Protein AF-A0A956WUL8-F1 (afdb_monomer_lite)

pLDDT: mean 89.71, std 8.53, range [56.84, 97.56]

Secondary structure (DSSP, 8-state):
-----B-TTSSSSSS-B----EE-TTT--EEE-GGGGS-S-HHHHHTSSS--PPPPEESSSTTTT-SSTTPPPEETT---TT--SSEESPP-

Foldseek 3Di:
DPDDWDDPVNPRPDRTDDDDWDADPPVRFKTDQCVLVDDDPVVVVVVDDPPPDFDKAAPVDRVQPRDSNRDGIDGHVDDDPNPHPDIPVPDD

Sequence (92 aa):
VVALSGDPEETCFGRPHLHLEIRDYPGRGWKYNPINLIDADWDNLALVGSFRSGFERDLDDPRKWQQLDDQPPAVTGGPILNNFANPWPRSR

Radius of gyration: 15.7 Å; chains: 1; bounding box: 34×29×41 Å

Structure (mmCIF, N/CA/C/O backbone):
data_AF-A0A956WUL8-F1
#
_entry.id   AF-A0A956WUL8-F1
#
loop_
_atom_site.group_PDB
_atom_site.id
_atom_site.type_symbol
_atom_site.label_atom_id
_atom_site.label_alt_id
_atom_site.label_comp_id
_atom_site.label_asym_id
_atom_site.label_entity_id
_atom_site.label_seq_id
_atom_site.pdbx_PDB_ins_code
_atom_site.Cartn_x
_atom_site.Cartn_y
_atom_site.Cartn_z
_atom_site.occupancy
_atom_site.B_iso_or_equiv
_atom_site.auth_seq_id
_atom_site.auth_comp_id
_atom_site.auth_asym_id
_atom_site.auth_atom_id
_atom_site.pdbx_PDB_model_num
ATOM 1 N N . VAL A 1 1 ? 9.409 -5.750 -21.688 1.00 86.88 1 VAL A N 1
ATOM 2 C CA . VAL A 1 1 ? 9.983 -4.809 -20.694 1.00 86.88 1 VAL A CA 1
ATOM 3 C C . VAL A 1 1 ? 9.419 -3.427 -20.984 1.00 86.88 1 VAL A C 1
ATOM 5 O O . VAL A 1 1 ? 9.394 -3.072 -22.155 1.00 86.88 1 VAL A O 1
ATOM 8 N N . VAL A 1 2 ? 8.925 -2.701 -19.973 1.00 93.25 2 VAL A N 1
ATOM 9 C CA . VAL A 1 2 ? 8.322 -1.356 -20.145 1.00 93.25 2 VAL A CA 1
ATOM 10 C C . VAL A 1 2 ? 9.161 -0.225 -19.537 1.00 93.25 2 VAL A C 1
ATOM 12 O O . VAL A 1 2 ? 9.025 0.913 -19.964 1.00 93.25 2 VAL A O 1
ATOM 15 N N . ALA A 1 3 ? 10.030 -0.538 -18.570 1.00 92.56 3 ALA A N 1
ATOM 16 C CA . ALA A 1 3 ? 10.972 0.377 -17.925 1.00 92.56 3 ALA A CA 1
ATOM 17 C C . ALA A 1 3 ? 11.972 -0.418 -17.057 1.00 92.56 3 ALA A C 1
ATOM 19 O O . ALA A 1 3 ? 11.859 -1.644 -16.947 1.00 92.56 3 ALA A O 1
ATOM 20 N N . LEU A 1 4 ? 12.913 0.291 -16.428 1.00 91.31 4 LEU A N 1
ATOM 21 C CA . LEU A 1 4 ? 13.789 -0.206 -15.362 1.00 91.31 4 LEU A CA 1
ATOM 22 C C . LEU A 1 4 ? 13.367 0.410 -14.016 1.00 91.31 4 LEU A C 1
ATOM 24 O O . LEU A 1 4 ? 12.832 1.519 -13.992 1.00 91.31 4 LEU A O 1
ATOM 28 N N . SER A 1 5 ? 13.607 -0.295 -12.906 1.00 90.69 5 SER A N 1
ATOM 29 C CA . SER A 1 5 ? 13.477 0.275 -11.556 1.00 90.69 5 SER A CA 1
ATOM 30 C C . SER A 1 5 ? 14.507 1.384 -11.330 1.00 90.69 5 SER A C 1
ATOM 32 O O . SER A 1 5 ? 15.568 1.375 -11.956 1.00 90.69 5 SER A O 1
ATOM 34 N N . GLY A 1 6 ? 14.223 2.307 -10.412 1.00 90.81 6 GLY A N 1
ATOM 35 C CA . GLY A 1 6 ? 15.086 3.456 -10.144 1.00 90.81 6 GLY A CA 1
ATOM 36 C C . GLY A 1 6 ? 15.287 3.724 -8.659 1.00 90.81 6 GLY A C 1
ATOM 37 O O . GLY A 1 6 ? 14.713 3.055 -7.801 1.00 90.81 6 GLY A O 1
ATOM 38 N N . ASP A 1 7 ? 16.110 4.728 -8.379 1.00 92.56 7 ASP A N 1
ATOM 39 C CA . ASP A 1 7 ? 16.326 5.284 -7.049 1.00 92.56 7 ASP A CA 1
ATOM 40 C C . ASP A 1 7 ? 15.957 6.774 -7.091 1.00 92.56 7 ASP A C 1
ATOM 42 O O . ASP A 1 7 ? 16.647 7.535 -7.773 1.00 92.56 7 ASP A O 1
ATOM 46 N N . PRO A 1 8 ? 14.880 7.210 -6.412 1.00 90.00 8 PRO A N 1
ATOM 47 C CA . PRO A 1 8 ? 14.487 8.615 -6.405 1.00 90.00 8 PRO A CA 1
ATOM 48 C C . PRO A 1 8 ? 15.493 9.522 -5.685 1.00 90.00 8 PRO A C 1
ATOM 50 O O . PRO A 1 8 ? 15.360 10.736 -5.778 1.00 90.00 8 PRO A O 1
ATOM 53 N N . GLU A 1 9 ? 16.480 8.965 -4.975 1.00 91.81 9 GLU A N 1
ATOM 54 C CA . GLU A 1 9 ? 17.605 9.734 -4.426 1.00 91.81 9 GLU A CA 1
ATOM 55 C C . GLU A 1 9 ? 18.745 9.939 -5.439 1.00 91.81 9 GLU A C 1
ATOM 57 O O . GLU A 1 9 ? 19.725 10.601 -5.120 1.00 91.81 9 GLU A O 1
ATOM 62 N N . GLU A 1 10 ? 18.638 9.384 -6.652 1.00 89.31 10 GLU A N 1
ATOM 63 C CA . GLU A 1 10 ? 19.626 9.508 -7.739 1.00 89.31 10 GLU A CA 1
ATOM 64 C C . GLU A 1 10 ? 21.029 8.967 -7.399 1.00 89.31 10 GLU A C 1
ATOM 66 O O . GLU A 1 10 ? 22.009 9.278 -8.076 1.00 89.31 10 GLU A O 1
ATOM 71 N N . THR A 1 11 ? 21.146 8.110 -6.379 1.00 89.12 11 THR A N 1
ATOM 72 C CA . THR A 1 11 ? 22.438 7.536 -5.957 1.00 89.12 11 THR A CA 1
ATOM 73 C C . THR A 1 11 ? 22.632 6.081 -6.375 1.00 89.12 11 THR A C 1
ATOM 75 O O . THR A 1 11 ? 23.735 5.559 -6.260 1.00 89.12 11 THR A O 1
ATOM 78 N N . CYS A 1 12 ? 21.588 5.418 -6.879 1.00 82.62 12 CYS A N 1
ATOM 79 C CA . CYS A 1 12 ? 21.513 3.972 -7.148 1.00 82.62 12 CYS A CA 1
ATOM 80 C C . CYS A 1 12 ? 21.498 3.074 -5.896 1.00 82.62 12 CYS A C 1
ATOM 82 O O . CYS A 1 12 ? 21.297 1.867 -6.032 1.00 82.62 12 CYS A O 1
ATOM 84 N N . PHE A 1 13 ? 21.690 3.620 -4.694 1.00 84.56 13 PHE A N 1
ATOM 85 C CA . PHE A 1 13 ? 21.757 2.853 -3.443 1.00 84.56 13 PHE A CA 1
ATOM 86 C C . PHE A 1 13 ? 20.995 3.490 -2.277 1.00 84.56 13 PHE A C 1
ATOM 88 O O . PHE A 1 13 ? 20.940 2.890 -1.206 1.00 84.56 13 PHE A O 1
ATOM 95 N N . GLY A 1 14 ? 20.394 4.663 -2.466 1.00 85.94 14 GLY A N 1
ATOM 96 C CA . GLY A 1 14 ? 19.658 5.370 -1.425 1.00 85.94 14 GLY A CA 1
ATOM 97 C C . GLY A 1 14 ? 18.350 4.662 -1.112 1.00 85.94 14 GLY A C 1
ATOM 98 O O . GLY A 1 14 ? 18.166 4.069 -0.046 1.00 85.94 14 GLY A O 1
ATOM 99 N N . ARG A 1 15 ? 17.435 4.662 -2.085 1.00 87.06 15 ARG A N 1
ATOM 100 C CA . ARG A 1 15 ? 16.122 4.015 -1.986 1.00 87.06 15 ARG A CA 1
ATOM 101 C C . ARG A 1 15 ? 15.722 3.337 -3.301 1.00 87.06 15 ARG A C 1
ATOM 103 O O . ARG A 1 15 ? 14.656 3.651 -3.830 1.00 87.06 15 ARG A O 1
ATOM 110 N N . PRO A 1 16 ? 16.509 2.390 -3.842 1.00 89.19 16 PRO A N 1
ATOM 111 C CA . PRO A 1 16 ? 16.139 1.700 -5.076 1.00 89.19 16 PRO A CA 1
ATOM 112 C C . PRO A 1 16 ? 14.833 0.904 -4.901 1.00 89.19 16 PRO A C 1
ATOM 114 O O . PRO A 1 16 ? 14.776 -0.026 -4.098 1.00 89.19 16 PRO A O 1
ATOM 117 N N . HIS A 1 17 ? 13.775 1.267 -5.638 1.00 89.50 17 HIS A N 1
ATOM 118 C CA . HIS A 1 17 ? 12.488 0.557 -5.630 1.00 89.50 17 HIS A CA 1
ATOM 119 C C . HIS A 1 17 ? 11.653 0.807 -6.898 1.00 89.50 17 HIS A C 1
ATOM 121 O O . HIS A 1 17 ? 11.945 1.676 -7.721 1.00 89.50 17 HIS A O 1
ATOM 127 N N . LEU A 1 18 ? 10.581 0.027 -7.047 1.00 89.94 18 LEU A N 1
ATOM 128 C CA . LEU A 1 18 ? 9.494 0.272 -7.991 1.00 89.94 18 LEU A CA 1
ATOM 129 C C . LEU A 1 18 ? 8.240 0.643 -7.194 1.00 89.94 18 LEU A C 1
ATOM 131 O O . LEU A 1 18 ? 7.809 -0.127 -6.340 1.00 89.94 18 LEU A O 1
ATOM 135 N N . HIS A 1 19 ? 7.641 1.796 -7.489 1.00 92.19 19 HIS A N 1
ATOM 136 C CA . HIS A 1 19 ? 6.330 2.165 -6.951 1.00 92.19 19 HIS A CA 1
ATOM 137 C C . HIS A 1 19 ? 5.225 1.668 -7.886 1.00 92.19 19 HIS A C 1
ATOM 139 O O . HIS A 1 19 ? 5.219 2.010 -9.069 1.00 92.19 19 HIS A O 1
ATOM 145 N N . LEU A 1 20 ? 4.291 0.876 -7.363 1.00 92.50 20 LEU A N 1
ATOM 146 C CA . LEU A 1 20 ? 3.176 0.297 -8.113 1.00 92.50 20 LEU A CA 1
ATOM 147 C C . LEU A 1 20 ? 1.850 0.701 -7.468 1.00 92.50 20 LEU A C 1
ATOM 149 O O . LEU A 1 20 ? 1.679 0.571 -6.260 1.00 92.50 20 LEU A O 1
ATOM 153 N N . GLU A 1 21 ? 0.887 1.133 -8.282 1.00 95.75 21 GLU A N 1
ATOM 154 C CA . GLU A 1 21 ? -0.480 1.403 -7.832 1.00 95.75 21 GLU A CA 1
ATOM 155 C C . GLU A 1 21 ? -1.502 0.842 -8.826 1.00 95.75 21 GLU A C 1
ATOM 157 O O . GLU A 1 21 ? -1.338 0.987 -10.038 1.00 95.75 21 GLU A O 1
ATOM 162 N N . ILE A 1 22 ? -2.589 0.265 -8.306 1.00 96.62 22 ILE A N 1
ATOM 163 C CA . ILE A 1 22 ? -3.777 -0.105 -9.082 1.00 96.62 22 ILE A CA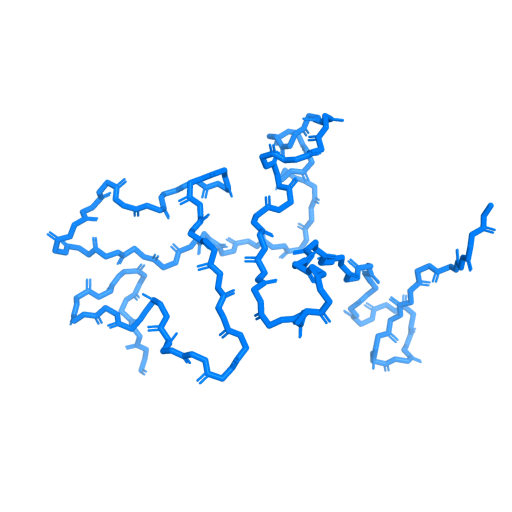 1
ATOM 164 C C . ILE A 1 22 ? -4.888 0.879 -8.733 1.00 96.62 22 ILE A C 1
ATOM 166 O O . ILE A 1 22 ? -5.189 1.104 -7.558 1.00 96.62 22 ILE A O 1
ATOM 170 N N . ARG A 1 23 ? -5.487 1.488 -9.757 1.00 97.56 23 ARG A N 1
ATOM 171 C CA . ARG A 1 23 ? -6.471 2.560 -9.598 1.00 97.56 23 ARG A CA 1
ATOM 172 C C . ARG A 1 23 ? -7.717 2.332 -10.434 1.00 97.56 23 ARG A C 1
ATOM 174 O O . ARG A 1 23 ? -7.686 1.593 -11.416 1.00 97.56 23 ARG A O 1
ATOM 181 N N . ASP A 1 24 ? -8.794 3.008 -10.055 1.00 96.81 24 ASP A N 1
ATOM 182 C CA . ASP A 1 24 ? -10.017 3.048 -10.847 1.00 96.81 24 ASP A CA 1
ATOM 183 C C . ASP A 1 24 ? -9.806 3.774 -12.187 1.00 96.81 24 ASP A C 1
ATOM 185 O O . ASP A 1 24 ? -8.915 4.613 -12.353 1.00 96.81 24 ASP A O 1
ATOM 189 N N . TYR A 1 25 ? -10.672 3.472 -13.149 1.00 95.81 25 TYR A N 1
ATOM 190 C CA . TYR A 1 25 ? -10.739 4.157 -14.434 1.00 95.81 25 TYR A CA 1
ATOM 191 C C . TYR A 1 25 ? -12.184 4.607 -14.702 1.00 95.81 25 TYR A C 1
ATOM 193 O O . TYR A 1 25 ? -13.103 3.827 -14.452 1.00 95.81 25 TYR A O 1
ATOM 201 N N . PRO A 1 26 ? -12.416 5.826 -15.234 1.00 95.69 26 PRO A N 1
ATOM 202 C CA . PRO A 1 26 ? -11.426 6.822 -15.666 1.00 95.69 26 PRO A CA 1
ATOM 203 C C . PRO A 1 26 ? -10.927 7.768 -14.562 1.00 95.69 26 PRO A C 1
ATOM 205 O O . PRO A 1 26 ? -10.005 8.541 -14.818 1.00 95.69 26 PRO A O 1
ATOM 208 N N . GLY A 1 27 ? -11.515 7.725 -13.362 1.00 94.69 27 GLY A N 1
ATOM 209 C CA . GLY A 1 27 ? -11.287 8.716 -12.307 1.00 94.69 27 GLY A CA 1
ATOM 210 C C . GLY A 1 27 ? -9.863 8.744 -11.749 1.00 94.69 27 GLY A C 1
ATOM 211 O O . GLY A 1 27 ? -9.345 9.824 -11.470 1.00 94.69 27 GLY A O 1
ATOM 212 N N . ARG A 1 28 ? -9.206 7.581 -11.621 1.00 95.31 28 ARG A N 1
ATOM 213 C CA . ARG A 1 28 ? -7.853 7.407 -11.043 1.00 95.31 28 ARG A CA 1
ATOM 214 C C . ARG A 1 28 ? -7.700 7.985 -9.630 1.00 95.31 28 ARG A C 1
ATOM 216 O O . ARG A 1 28 ? -6.575 8.267 -9.196 1.00 95.31 28 ARG A O 1
ATOM 223 N N . GLY A 1 29 ? -8.815 8.208 -8.944 1.00 96.31 29 GLY A N 1
ATOM 224 C CA . GLY A 1 29 ? -8.871 8.771 -7.602 1.00 96.31 29 GLY A CA 1
ATOM 225 C C . GLY A 1 29 ? -8.798 7.687 -6.535 1.00 96.31 29 GLY A C 1
ATOM 226 O O . GLY A 1 29 ? -8.149 7.894 -5.511 1.00 96.31 29 GLY A O 1
ATOM 227 N N . TRP A 1 30 ? -9.413 6.537 -6.796 1.00 96.75 30 TRP A N 1
ATOM 228 C CA . TRP A 1 30 ? -9.418 5.360 -5.939 1.00 96.75 30 TRP A CA 1
ATOM 229 C C . TRP A 1 30 ? -8.153 4.531 -6.149 1.00 96.75 30 TRP A C 1
ATOM 231 O O . TRP A 1 30 ? -7.751 4.261 -7.280 1.00 96.75 30 TRP A O 1
ATOM 241 N N . LYS A 1 31 ? -7.537 4.116 -5.045 1.00 96.81 31 LYS A N 1
ATOM 242 C CA . LYS A 1 31 ? -6.352 3.261 -4.992 1.00 96.81 31 LYS A CA 1
ATOM 243 C C . LYS A 1 31 ? -6.726 1.964 -4.290 1.00 96.81 31 LYS A C 1
ATOM 245 O O . LYS A 1 31 ? -7.132 1.990 -3.129 1.00 96.81 31 LYS A O 1
ATOM 250 N N . TYR A 1 32 ? -6.596 0.849 -4.994 1.00 96.94 32 TYR A N 1
ATOM 251 C CA . TYR A 1 32 ? -6.890 -0.479 -4.466 1.00 96.94 32 TYR A CA 1
ATOM 252 C C . TYR A 1 32 ? -5.631 -1.120 -3.894 1.00 96.94 32 TYR A C 1
ATOM 254 O O . TYR A 1 32 ? -4.529 -0.847 -4.368 1.00 96.94 32 TYR A O 1
ATOM 262 N N . ASN A 1 33 ? -5.808 -2.004 -2.911 1.00 95.75 33 ASN A N 1
ATOM 263 C CA . ASN A 1 33 ? -4.729 -2.832 -2.392 1.00 95.75 33 ASN A CA 1
ATOM 264 C C . ASN A 1 33 ? -4.258 -3.825 -3.480 1.00 95.75 33 ASN A C 1
ATOM 266 O O . ASN A 1 33 ? -5.042 -4.703 -3.854 1.00 95.75 33 ASN A O 1
ATOM 270 N N . PRO A 1 34 ? -3.017 -3.718 -4.000 1.00 95.62 34 PRO A N 1
ATOM 271 C CA . PRO A 1 34 ? -2.544 -4.591 -5.073 1.00 95.62 34 PRO A CA 1
ATOM 272 C C . PRO A 1 34 ? -2.423 -6.062 -4.670 1.00 95.62 34 PRO A C 1
ATOM 274 O O . PRO A 1 34 ? -2.503 -6.930 -5.533 1.00 95.62 34 PRO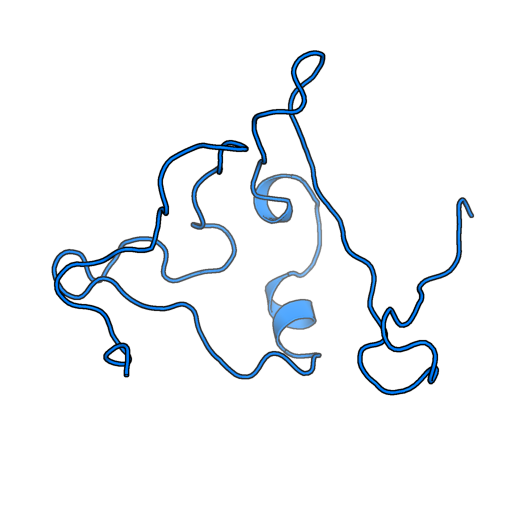 A O 1
ATOM 277 N N . ILE A 1 35 ? -2.262 -6.342 -3.377 1.00 94.56 35 ILE A N 1
ATOM 278 C CA . ILE A 1 35 ? -2.042 -7.697 -2.852 1.00 94.56 35 ILE A CA 1
ATOM 279 C C . ILE A 1 35 ? -3.250 -8.591 -3.104 1.00 94.56 35 ILE A C 1
ATOM 281 O O . ILE A 1 35 ? -3.101 -9.744 -3.489 1.00 94.56 35 ILE A O 1
ATOM 285 N N . ASN A 1 36 ? -4.451 -8.019 -3.029 1.00 95.50 36 ASN A N 1
ATOM 286 C CA . ASN A 1 36 ? -5.696 -8.728 -3.319 1.00 95.50 36 ASN A CA 1
ATOM 287 C C . ASN A 1 36 ? -5.954 -8.930 -4.823 1.00 95.50 36 ASN A C 1
ATOM 289 O O . ASN A 1 36 ? -6.953 -9.543 -5.194 1.00 95.50 36 ASN A O 1
ATOM 293 N N . LEU A 1 37 ? -5.115 -8.365 -5.697 1.00 96.94 37 LEU A N 1
ATOM 294 C CA . LEU A 1 37 ? -5.350 -8.282 -7.143 1.00 96.94 37 LEU A CA 1
ATOM 295 C C . LEU A 1 37 ? -4.248 -8.940 -7.982 1.00 96.94 37 LEU A C 1
ATOM 297 O O . LEU A 1 37 ? -4.360 -8.986 -9.208 1.00 96.94 37 LEU A O 1
ATOM 301 N N . ILE A 1 38 ? -3.182 -9.421 -7.349 1.00 96.44 38 ILE A N 1
ATOM 302 C CA . ILE A 1 38 ? -2.015 -10.001 -8.011 1.00 96.44 38 ILE A CA 1
ATOM 303 C C . ILE A 1 38 ? -1.695 -11.329 -7.329 1.00 96.44 38 ILE A C 1
ATOM 305 O O . ILE A 1 38 ? -1.489 -11.378 -6.118 1.00 96.44 38 ILE A O 1
ATOM 309 N N . ASP A 1 39 ? -1.609 -12.384 -8.134 1.00 97.00 39 ASP A N 1
ATOM 310 C CA . ASP A 1 39 ? -1.200 -13.713 -7.687 1.00 97.00 39 ASP A CA 1
ATOM 311 C C . ASP A 1 39 ? 0.323 -13.759 -7.476 1.00 97.00 39 ASP A C 1
ATOM 313 O O . ASP A 1 39 ? 1.099 -13.725 -8.436 1.00 97.00 39 ASP A O 1
ATOM 317 N N . ALA A 1 40 ? 0.747 -13.752 -6.211 1.00 93.50 40 ALA A N 1
ATOM 318 C CA . ALA A 1 40 ? 2.141 -13.837 -5.789 1.00 93.50 40 ALA A CA 1
ATOM 319 C C . ALA A 1 40 ? 2.248 -14.384 -4.354 1.00 93.50 40 ALA A C 1
ATOM 321 O O . ALA A 1 40 ? 1.308 -14.286 -3.566 1.00 93.50 40 ALA A O 1
ATOM 322 N N . ASP A 1 41 ? 3.424 -14.907 -3.995 1.00 93.50 41 ASP A N 1
ATOM 323 C CA . ASP A 1 41 ? 3.758 -15.285 -2.615 1.00 93.50 41 ASP A CA 1
ATOM 324 C C . ASP A 1 41 ? 4.126 -14.032 -1.802 1.00 93.50 41 ASP A C 1
ATOM 326 O O . ASP A 1 41 ? 5.296 -13.711 -1.573 1.00 93.50 41 ASP A O 1
ATOM 330 N N . TRP A 1 42 ? 3.098 -13.258 -1.450 1.00 90.75 42 TRP A N 1
ATOM 331 C CA . TRP A 1 42 ? 3.244 -11.983 -0.751 1.00 90.75 42 TRP A CA 1
ATOM 332 C C . TRP A 1 42 ? 3.898 -12.127 0.618 1.00 90.75 42 TRP A C 1
ATOM 334 O O . TRP A 1 42 ? 4.693 -11.265 0.992 1.00 90.75 42 TRP A O 1
ATOM 344 N N . ASP A 1 43 ? 3.628 -13.225 1.322 1.00 88.75 43 ASP A N 1
ATOM 345 C CA . ASP A 1 43 ? 4.240 -13.514 2.615 1.00 88.75 43 ASP A CA 1
ATOM 346 C C . ASP A 1 43 ? 5.754 -13.676 2.474 1.00 88.75 43 ASP A C 1
ATOM 348 O O . ASP A 1 43 ? 6.507 -13.060 3.227 1.00 88.75 43 ASP A O 1
ATOM 352 N N . ASN A 1 44 ? 6.228 -14.436 1.477 1.00 90.31 44 ASN A N 1
ATOM 353 C CA . ASN A 1 44 ? 7.662 -14.584 1.230 1.00 90.31 44 ASN A CA 1
ATOM 354 C C . ASN A 1 44 ? 8.310 -13.268 0.775 1.00 90.31 44 ASN A C 1
ATOM 356 O O . ASN A 1 44 ? 9.366 -12.886 1.283 1.00 90.31 44 ASN A O 1
ATOM 360 N N . LEU A 1 45 ? 7.657 -12.540 -0.135 1.00 87.94 45 LEU A N 1
ATOM 361 C CA . LEU A 1 45 ? 8.144 -11.246 -0.620 1.00 87.94 45 LEU A CA 1
ATOM 362 C C . LEU A 1 45 ? 8.259 -10.212 0.507 1.00 87.94 45 LEU A C 1
ATOM 364 O O . LEU A 1 45 ? 9.210 -9.432 0.524 1.00 87.94 45 LEU A O 1
ATOM 368 N N . ALA A 1 46 ? 7.344 -10.231 1.478 1.00 86.12 46 ALA A N 1
ATOM 369 C CA . ALA A 1 46 ? 7.368 -9.335 2.631 1.00 86.12 46 ALA A CA 1
ATOM 370 C C . ALA A 1 46 ? 8.554 -9.586 3.580 1.00 86.12 46 ALA A C 1
ATOM 372 O O . ALA A 1 46 ? 8.932 -8.690 4.337 1.00 86.12 46 ALA A O 1
ATOM 373 N N . LEU A 1 47 ? 9.176 -10.770 3.530 1.00 84.94 47 LEU A N 1
ATOM 374 C CA . LEU A 1 47 ? 10.383 -11.080 4.307 1.00 84.94 47 LEU A CA 1
ATOM 375 C C . LEU A 1 47 ? 11.645 -10.432 3.721 1.00 84.94 47 LEU A C 1
ATOM 377 O O . LEU A 1 47 ? 12.654 -10.306 4.419 1.00 84.94 47 LEU A O 1
ATOM 381 N N . VAL A 1 48 ? 11.612 -10.033 2.447 1.00 78.81 48 VAL A N 1
ATOM 382 C CA . VAL A 1 48 ? 12.770 -9.519 1.713 1.00 78.81 48 VAL A CA 1
ATOM 383 C C . VAL A 1 48 ? 12.591 -8.023 1.458 1.00 78.81 48 VAL A C 1
ATOM 385 O O . VAL A 1 48 ? 11.913 -7.604 0.527 1.00 78.81 48 VAL A O 1
ATOM 388 N N . GLY A 1 49 ? 13.227 -7.179 2.273 1.00 69.12 49 GLY A N 1
ATOM 389 C CA . GLY A 1 49 ? 13.181 -5.732 2.060 1.00 69.12 49 GLY A CA 1
ATOM 390 C C . GLY A 1 49 ? 13.709 -4.897 3.222 1.00 69.12 49 GLY A C 1
ATOM 391 O O . GLY A 1 49 ? 14.007 -5.395 4.305 1.00 69.12 49 GLY A O 1
ATOM 392 N N . SER A 1 50 ? 13.824 -3.588 2.987 1.00 64.31 50 SER A N 1
ATOM 393 C CA . SER A 1 50 ? 14.244 -2.611 4.007 1.00 64.31 50 SER A CA 1
ATOM 394 C C . SER A 1 50 ? 13.105 -2.220 4.967 1.00 64.31 50 SER A C 1
ATOM 396 O O . SER A 1 50 ? 13.328 -1.546 5.974 1.00 64.31 50 SER A O 1
ATOM 398 N N . PHE A 1 51 ? 11.869 -2.643 4.682 1.00 64.69 51 PHE A N 1
ATOM 399 C CA . PHE A 1 51 ? 10.702 -2.304 5.490 1.00 64.69 51 PHE A CA 1
ATOM 400 C C . PHE A 1 51 ? 10.688 -3.144 6.773 1.00 64.69 51 PHE A C 1
ATOM 402 O O . PHE A 1 51 ? 10.359 -4.323 6.762 1.00 64.69 51 PHE A O 1
ATOM 409 N N . ARG A 1 52 ? 11.110 -2.541 7.889 1.00 61.38 52 ARG A N 1
ATOM 410 C CA . ARG A 1 52 ? 11.191 -3.207 9.206 1.00 61.38 52 ARG A CA 1
ATOM 411 C C . ARG A 1 52 ? 10.095 -2.778 10.181 1.00 61.38 52 ARG A C 1
ATOM 413 O O . ARG A 1 52 ? 9.996 -3.339 11.269 1.00 61.38 52 ARG A O 1
ATOM 420 N N . SER A 1 53 ? 9.304 -1.770 9.828 1.00 63.09 53 SER A N 1
ATOM 421 C CA . SER A 1 53 ? 8.183 -1.292 10.633 1.00 63.09 53 SER A CA 1
ATOM 422 C C . SER A 1 53 ? 6.901 -1.991 10.197 1.00 63.09 53 SER A C 1
ATOM 424 O O . SER A 1 53 ? 6.535 -1.914 9.029 1.00 63.09 53 SER A O 1
ATOM 426 N N . GLY A 1 54 ? 6.207 -2.646 11.128 1.00 73.38 54 GLY A N 1
ATOM 427 C CA . GLY A 1 54 ? 4.820 -3.053 10.896 1.00 73.38 54 GLY A CA 1
ATOM 428 C C . GLY A 1 54 ? 3.901 -1.839 10.732 1.00 73.38 54 GLY A C 1
ATOM 429 O O . GLY A 1 54 ? 4.296 -0.709 11.033 1.00 73.38 54 GLY A O 1
ATOM 430 N N . PHE A 1 55 ? 2.671 -2.079 10.277 1.00 83.44 55 PHE A N 1
ATOM 431 C CA . PHE A 1 55 ? 1.639 -1.047 10.247 1.00 83.44 55 PHE A CA 1
ATOM 432 C C . PHE A 1 55 ? 1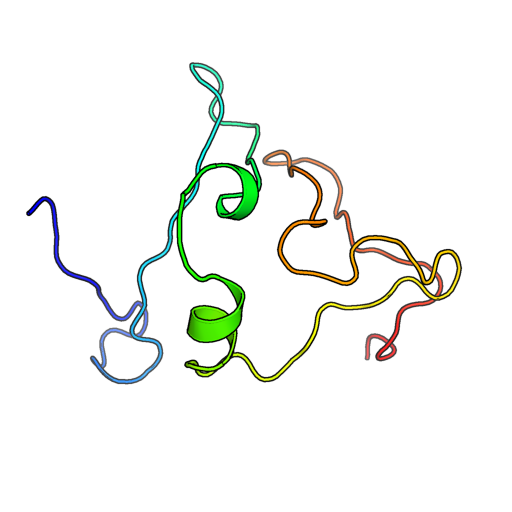.369 -0.492 11.647 1.00 83.44 55 PHE A C 1
ATOM 434 O O . PHE A 1 55 ? 1.460 -1.205 12.653 1.00 83.44 55 PHE A O 1
ATOM 441 N N . GLU A 1 56 ? 1.021 0.790 11.693 1.00 89.25 56 GLU A N 1
ATOM 442 C CA . GLU A 1 56 ? 0.442 1.397 12.882 1.00 89.25 56 GLU A CA 1
ATOM 443 C C . GLU A 1 56 ? -0.887 0.705 13.204 1.00 89.25 56 GLU A C 1
ATOM 445 O O . GLU A 1 56 ? -1.678 0.406 12.310 1.00 89.25 56 GLU A O 1
ATOM 450 N N . ARG A 1 57 ? -1.118 0.417 14.483 1.00 91.25 57 ARG A N 1
ATOM 451 C CA . ARG A 1 57 ? -2.287 -0.330 14.953 1.00 91.25 57 ARG A CA 1
ATOM 452 C C . ARG A 1 57 ? -3.246 0.596 15.673 1.00 91.25 57 ARG A C 1
ATOM 454 O O . ARG A 1 57 ? -2.825 1.374 16.524 1.00 91.25 57 ARG A O 1
ATOM 461 N N . ASP A 1 58 ? -4.524 0.440 15.374 1.00 94.38 58 ASP A N 1
ATOM 462 C CA . ASP A 1 58 ? -5.622 1.061 16.105 1.00 94.38 58 ASP A CA 1
ATOM 463 C C . ASP A 1 58 ? -5.885 0.256 17.388 1.00 94.38 58 ASP A C 1
ATOM 465 O O . ASP A 1 58 ? -6.331 -0.888 17.316 1.00 94.38 58 ASP A O 1
ATOM 469 N N . LEU A 1 59 ? -5.561 0.786 18.572 1.00 94.31 59 LEU A N 1
ATOM 470 C CA . LEU A 1 59 ? -5.801 0.058 19.827 1.00 94.31 59 LEU A CA 1
ATOM 471 C C . LEU A 1 59 ? -7.274 0.075 20.259 1.00 94.31 59 LEU A C 1
ATOM 473 O O . LEU A 1 59 ? -7.647 -0.725 21.120 1.00 94.31 59 LEU A O 1
ATOM 477 N N . ASP A 1 60 ? -8.099 0.937 19.662 1.00 96.88 60 ASP A N 1
ATOM 478 C CA . ASP A 1 60 ? -9.544 0.946 19.898 1.00 96.88 60 ASP A CA 1
ATOM 479 C C . ASP A 1 60 ? -10.252 -0.112 19.023 1.00 96.88 60 ASP A C 1
ATOM 481 O O . ASP A 1 60 ? -11.305 -0.625 19.407 1.00 96.88 60 ASP A O 1
ATOM 485 N N . ASP A 1 61 ? -9.629 -0.522 17.907 1.00 96.12 61 ASP A N 1
ATOM 486 C CA . ASP A 1 61 ? -10.016 -1.685 17.090 1.00 96.12 61 ASP A CA 1
ATOM 487 C C . ASP A 1 61 ? -8.800 -2.559 16.690 1.00 96.12 61 ASP A C 1
ATOM 489 O O . ASP A 1 61 ? -8.329 -2.527 15.548 1.00 96.12 61 ASP A O 1
ATOM 493 N N . PRO A 1 62 ? -8.282 -3.404 17.605 1.00 92.56 62 PRO A N 1
ATOM 494 C CA . PRO A 1 62 ? -7.003 -4.102 17.416 1.00 92.56 62 PRO A CA 1
ATOM 495 C C . PRO A 1 62 ? -6.964 -5.159 16.308 1.00 92.56 62 PRO A C 1
ATOM 497 O O . PRO A 1 62 ? -5.909 -5.747 16.071 1.00 92.5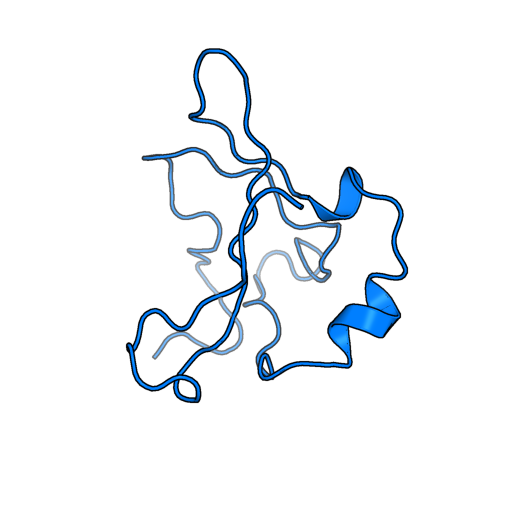6 62 PRO A O 1
ATOM 500 N N . ARG A 1 63 ? -8.100 -5.488 15.683 1.00 91.81 63 ARG A N 1
ATOM 501 C CA . ARG A 1 63 ? -8.170 -6.495 14.608 1.00 91.81 63 ARG A CA 1
ATOM 502 C C . ARG A 1 63 ? -8.234 -5.879 13.218 1.00 91.81 63 ARG A C 1
ATOM 504 O O . ARG A 1 63 ? -8.151 -6.605 12.234 1.00 91.81 63 ARG A O 1
ATOM 511 N N . LYS A 1 64 ? -8.378 -4.565 13.136 1.00 92.62 64 LYS A N 1
ATOM 512 C CA . LYS A 1 64 ? -8.461 -3.822 11.888 1.00 92.62 64 LYS A CA 1
ATOM 513 C C . LYS A 1 64 ? -7.075 -3.659 11.268 1.00 92.62 64 LYS A C 1
ATOM 515 O O . LYS A 1 64 ? -6.162 -3.174 11.930 1.00 92.62 64 LYS A O 1
ATOM 520 N N . TRP A 1 65 ? -6.947 -4.030 9.998 1.00 92.31 65 TRP A N 1
ATOM 521 C CA . TRP A 1 65 ? -5.806 -3.694 9.130 1.00 92.31 65 TRP A CA 1
ATOM 522 C C . TRP A 1 65 ? -4.438 -4.157 9.667 1.00 92.31 65 TRP A C 1
ATOM 524 O O . TRP A 1 65 ? -3.468 -3.399 9.710 1.00 92.31 65 TRP A O 1
ATOM 534 N N . GLN A 1 66 ? -4.389 -5.387 10.169 1.00 88.69 66 GLN A N 1
ATOM 535 C CA . GLN A 1 66 ? -3.222 -5.994 10.801 1.00 88.69 66 GLN A CA 1
ATOM 536 C C . GLN A 1 66 ? -2.222 -6.591 9.803 1.00 88.69 66 GLN A C 1
ATOM 538 O O . GLN A 1 66 ? -1.074 -6.826 10.186 1.00 88.69 66 GLN A O 1
ATOM 543 N N . GLN A 1 67 ? -2.648 -6.867 8.573 1.00 88.69 67 GLN A N 1
ATOM 544 C CA . GLN A 1 67 ? -1.904 -7.599 7.553 1.00 88.69 67 GLN A CA 1
ATOM 545 C C . GLN A 1 67 ? -1.771 -6.785 6.261 1.00 88.69 67 GLN A C 1
ATOM 547 O O . GLN A 1 67 ? -2.208 -5.642 6.149 1.00 88.69 67 GLN A O 1
ATOM 552 N N . LEU A 1 68 ? -1.056 -7.323 5.278 1.00 90.56 68 LEU A N 1
ATOM 553 C CA . LEU A 1 68 ? -0.861 -6.606 4.024 1.00 90.56 68 LEU A CA 1
ATOM 554 C C . LEU A 1 68 ? -2.125 -6.627 3.148 1.00 90.56 68 LEU A C 1
ATOM 556 O O . LEU A 1 68 ? -2.414 -5.655 2.456 1.00 90.56 68 LEU A O 1
ATOM 560 N N . ASP A 1 69 ? -2.878 -7.721 3.181 1.00 92.50 69 ASP A N 1
ATOM 561 C CA . ASP A 1 69 ? -4.089 -7.991 2.401 1.00 92.50 69 ASP A CA 1
ATOM 562 C C . ASP A 1 69 ? -5.345 -7.314 2.976 1.00 92.50 69 ASP A C 1
ATOM 564 O O . ASP A 1 69 ? -6.294 -7.026 2.242 1.00 92.50 69 ASP A O 1
ATOM 568 N N . ASP A 1 70 ? -5.336 -6.955 4.259 1.00 91.81 70 ASP A N 1
ATOM 569 C CA . ASP A 1 70 ? -6.467 -6.299 4.922 1.00 91.81 70 ASP A CA 1
ATOM 570 C C . ASP A 1 70 ? -6.416 -4.759 4.888 1.00 91.81 70 ASP A C 1
ATOM 572 O O . ASP A 1 70 ? -7.330 -4.103 5.397 1.00 91.81 70 ASP A O 1
ATOM 576 N N . GLN A 1 71 ? -5.404 -4.165 4.241 1.00 91.31 71 GLN A N 1
ATOM 577 C CA . GLN A 1 71 ? -5.320 -2.713 4.079 1.00 91.31 71 GLN A CA 1
ATOM 578 C C . GLN A 1 71 ? -6.489 -2.180 3.227 1.00 91.31 71 GLN A C 1
ATOM 580 O O . GLN A 1 71 ? -6.765 -2.708 2.139 1.00 91.31 71 GLN A O 1
ATOM 585 N N . PRO A 1 72 ? -7.177 -1.115 3.680 1.00 93.94 72 PRO A N 1
ATOM 586 C CA . PRO A 1 72 ? -8.337 -0.571 2.994 1.00 93.94 72 PRO A CA 1
ATOM 587 C C . PRO A 1 72 ? -7.925 0.172 1.713 1.00 93.94 72 PRO A C 1
ATOM 589 O O . PRO A 1 72 ? -6.817 0.710 1.619 1.00 93.94 72 PRO A O 1
ATOM 592 N N . PRO A 1 73 ? -8.833 0.299 0.734 1.00 93.88 73 PRO A N 1
ATOM 593 C CA . PRO A 1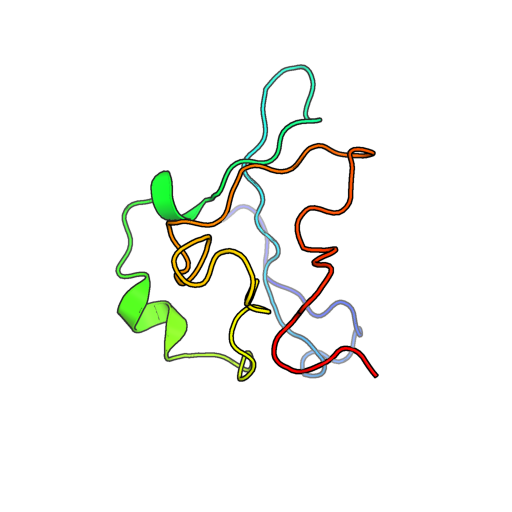 73 ? -8.650 1.233 -0.364 1.00 93.88 73 PRO A CA 1
ATOM 594 C C . PRO A 1 73 ? -8.510 2.676 0.134 1.00 93.88 73 PRO A C 1
ATOM 596 O O . PRO A 1 73 ? -9.151 3.080 1.105 1.00 93.88 73 PRO A O 1
ATOM 599 N N . ALA A 1 74 ? -7.722 3.472 -0.584 1.00 95.06 74 ALA A N 1
ATOM 600 C CA . ALA A 1 74 ? -7.526 4.889 -0.298 1.00 95.06 74 ALA A CA 1
ATOM 601 C C . ALA A 1 74 ? -8.031 5.762 -1.448 1.00 95.06 74 ALA A C 1
ATOM 603 O O . ALA A 1 74 ? -8.049 5.346 -2.606 1.00 95.06 74 ALA A O 1
ATOM 604 N N . VAL A 1 75 ? -8.405 7.004 -1.140 1.00 96.38 75 VAL A N 1
ATOM 605 C CA . VAL A 1 75 ? -8.850 7.982 -2.141 1.00 96.38 75 VAL A CA 1
ATOM 606 C C . VAL A 1 75 ? -7.886 9.159 -2.166 1.00 96.38 75 VAL A C 1
ATOM 608 O O . VAL A 1 75 ? -7.516 9.703 -1.127 1.00 96.38 75 VAL A O 1
ATOM 611 N N . THR A 1 76 ? -7.472 9.568 -3.360 1.00 94.69 76 THR A N 1
ATOM 612 C CA . THR A 1 76 ? -6.618 10.743 -3.564 1.00 94.69 76 THR A CA 1
ATOM 613 C C . THR A 1 76 ? -7.345 11.999 -3.080 1.00 94.69 76 THR A C 1
ATOM 615 O O . THR A 1 76 ? -8.454 12.277 -3.525 1.00 94.69 76 THR A O 1
ATOM 618 N N . GLY A 1 77 ? -6.728 12.745 -2.158 1.00 93.56 77 GLY A N 1
ATOM 619 C CA . GLY A 1 77 ? -7.364 13.892 -1.492 1.00 93.56 77 GLY A CA 1
ATOM 620 C C . GLY A 1 77 ? -8.422 13.515 -0.446 1.00 93.56 77 GLY A C 1
ATOM 621 O O . GLY A 1 77 ? -9.106 14.395 0.067 1.00 93.56 77 GLY A O 1
ATOM 622 N N . GLY A 1 78 ? -8.573 12.223 -0.142 1.00 94.12 78 GLY A N 1
ATOM 623 C CA . GLY A 1 78 ? -9.450 11.723 0.909 1.00 94.12 78 GLY A CA 1
ATOM 624 C C . GLY A 1 78 ? -8.864 11.879 2.320 1.00 94.12 78 GLY A C 1
ATOM 625 O O . GLY A 1 78 ? -7.769 12.419 2.494 1.00 94.12 78 GLY A O 1
ATOM 626 N N . PRO A 1 79 ? -9.593 11.401 3.344 1.00 94.25 79 PRO A N 1
ATOM 627 C CA . PRO A 1 79 ? -9.134 11.442 4.728 1.00 94.25 79 PRO A CA 1
ATOM 628 C C . PRO A 1 79 ? -7.910 10.544 4.960 1.00 94.25 79 PRO A C 1
ATOM 630 O O . PRO A 1 79 ? -7.726 9.526 4.291 1.00 94.25 79 PRO A O 1
ATOM 633 N N . ILE A 1 80 ? -7.103 10.897 5.965 1.00 92.06 80 ILE A N 1
ATOM 634 C CA . ILE A 1 80 ? -6.027 10.036 6.473 1.00 92.06 80 ILE A CA 1
ATOM 635 C C . ILE A 1 80 ? -6.671 8.836 7.174 1.00 92.06 80 ILE A C 1
ATOM 637 O O . ILE A 1 80 ? -7.394 9.008 8.154 1.00 92.06 80 ILE A O 1
ATOM 641 N N . LEU A 1 81 ? -6.418 7.627 6.668 1.00 92.44 81 LEU A N 1
ATOM 642 C CA . LEU A 1 81 ? -7.080 6.409 7.151 1.00 92.44 81 LEU A CA 1
ATOM 643 C C . LEU A 1 81 ? -6.519 5.918 8.490 1.00 92.44 81 LEU A C 1
ATOM 645 O O . LEU A 1 81 ? -7.275 5.409 9.313 1.00 92.44 81 LEU A O 1
ATOM 649 N N . ASN A 1 82 ? -5.220 6.104 8.726 1.00 90.69 82 ASN A N 1
ATOM 650 C CA . ASN A 1 82 ? -4.527 5.673 9.939 1.00 90.69 82 ASN A CA 1
ATOM 651 C C . ASN A 1 82 ? -4.402 6.773 11.009 1.00 90.69 82 ASN A C 1
ATOM 653 O O . ASN A 1 82 ? -3.521 6.720 11.852 1.00 90.69 82 ASN A O 1
ATOM 657 N N . ASN A 1 83 ? -5.272 7.787 11.000 1.00 92.19 83 ASN A N 1
ATOM 658 C CA . ASN A 1 83 ? -5.282 8.816 12.045 1.00 92.19 83 ASN A CA 1
ATOM 659 C C . ASN A 1 83 ? -6.052 8.325 13.286 1.00 92.19 83 ASN A C 1
ATOM 661 O O . ASN A 1 83 ? -7.161 8.787 13.564 1.00 92.19 83 ASN A O 1
ATOM 665 N N . PHE A 1 84 ? -5.509 7.320 13.974 1.00 92.69 84 PHE A N 1
ATOM 666 C CA . PHE A 1 84 ? -6.162 6.679 15.117 1.00 92.69 84 PHE A CA 1
ATOM 667 C C . PHE A 1 84 ? -6.062 7.538 16.383 1.00 92.69 84 PHE A C 1
ATOM 669 O O . PHE A 1 84 ? -5.053 8.197 16.622 1.00 92.69 84 PHE A O 1
ATOM 676 N N . ALA A 1 85 ? -7.091 7.496 17.236 1.00 94.50 85 ALA A N 1
ATOM 677 C CA . ALA A 1 85 ? -7.072 8.196 18.524 1.00 94.50 85 ALA A CA 1
ATOM 678 C C . ALA A 1 85 ? -6.084 7.557 19.518 1.00 94.50 85 ALA A C 1
ATOM 680 O O . ALA A 1 85 ? -5.503 8.248 20.356 1.00 94.50 85 ALA A O 1
ATOM 681 N N . ASN A 1 86 ? -5.880 6.241 19.404 1.00 95.00 86 ASN A N 1
ATOM 682 C CA . ASN A 1 86 ? -5.023 5.448 20.276 1.00 95.00 86 ASN A CA 1
ATOM 683 C C . ASN A 1 86 ? -4.091 4.535 19.445 1.00 95.00 86 ASN A C 1
ATOM 685 O O . ASN A 1 86 ? -4.332 3.330 19.353 1.00 95.00 86 ASN A O 1
ATOM 689 N N . PRO A 1 87 ? -3.052 5.088 18.786 1.00 93.75 87 PRO A N 1
ATOM 690 C CA . PRO A 1 87 ? -2.176 4.317 17.912 1.00 93.75 87 PRO A CA 1
ATOM 691 C C . PRO A 1 87 ? -1.096 3.545 18.684 1.00 93.75 87 PRO A C 1
ATOM 693 O O . PRO A 1 87 ? -0.591 3.987 19.725 1.00 93.75 87 PRO A O 1
ATOM 696 N N . TRP A 1 88 ? -0.668 2.416 18.118 1.00 90.00 88 TRP A N 1
ATOM 697 C CA . TRP A 1 88 ? 0.587 1.754 18.467 1.00 90.00 88 TRP A CA 1
ATOM 698 C C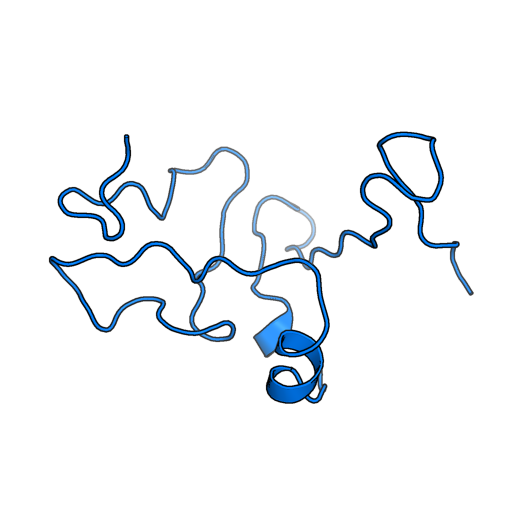 . TRP A 1 88 ? 1.480 1.545 17.230 1.00 90.00 88 TRP A C 1
ATOM 700 O O . TRP A 1 88 ? 1.015 0.964 16.251 1.00 90.00 88 TRP A O 1
ATOM 710 N N . PRO A 1 89 ? 2.779 1.893 17.278 1.00 88.25 89 PRO A N 1
ATOM 711 C CA . PRO A 1 89 ? 3.438 2.635 18.352 1.00 88.25 89 PRO A CA 1
ATOM 712 C C . PRO A 1 89 ? 2.821 4.029 18.506 1.00 88.25 89 PRO A C 1
ATOM 714 O O . PRO A 1 89 ? 2.262 4.565 17.556 1.00 88.25 89 PRO A O 1
ATOM 717 N N . ARG A 1 90 ? 2.895 4.614 19.707 1.00 82.31 90 ARG A N 1
ATOM 718 C CA . ARG A 1 90 ? 2.379 5.974 19.910 1.00 82.31 90 ARG A CA 1
ATOM 719 C C . ARG A 1 90 ? 3.105 6.920 18.954 1.00 82.31 90 ARG A C 1
ATOM 721 O O . ARG A 1 90 ? 4.340 6.948 18.961 1.00 82.31 90 ARG A O 1
ATOM 728 N N . SER A 1 91 ? 2.351 7.671 18.155 1.00 68.94 91 SER A N 1
ATOM 729 C CA . SER A 1 91 ? 2.893 8.764 17.351 1.00 68.94 91 SER A CA 1
ATOM 730 C C . SER A 1 91 ? 3.692 9.696 18.270 1.00 68.94 91 SER A C 1
ATOM 732 O O . SER A 1 91 ? 3.218 10.035 19.358 1.00 68.94 91 SER A O 1
ATOM 734 N N . ARG A 1 92 ? 4.923 10.040 17.877 1.00 56.84 92 ARG A N 1
ATOM 735 C CA . ARG A 1 92 ? 5.738 11.020 18.610 1.00 56.84 92 ARG A CA 1
ATOM 736 C C . ARG A 1 92 ? 5.129 12.411 18.546 1.00 56.84 92 ARG A C 1
ATOM 738 O O . ARG A 1 92 ? 4.557 12.737 17.485 1.00 56.84 92 ARG A O 1
#